Protein AF-A0A3M1KN00-F1 (afdb_monomer_lite)

Foldseek 3Di:
DDPPDDAEEDEDADQVVVVVVCVVVVWDKQDDDVVQQWIWTADPVGGIYIYGYD

pLDDT: mean 96.15, std 4.1, range [81.62, 98.62]

Sequence (54 aa):
LSPYAVHAALAIDDYEATLRELEAAGVEVLATSAAVGQMWIEDPDGNVIELIAR

Secondary structure (DSSP, 8-state):
--TTS--EEEE-S-HHHHHHHHHHTT--EEE--TTT-EEEEE-TTS-EEEEE--

Radius of gyration: 10.25 Å; chains: 1; bounding box: 22×17×28 Å

Structure (mmCIF, N/CA/C/O backbone):
data_AF-A0A3M1KN00-F1
#
_entry.id   AF-A0A3M1KN00-F1
#
loop_
_atom_site.group_PDB
_atom_site.id
_atom_site.type_symbol
_atom_site.label_atom_id
_atom_site.label_alt_id
_atom_site.label_comp_id
_atom_site.label_asym_id
_atom_site.label_entity_id
_atom_site.label_seq_id
_atom_site.pdbx_PDB_ins_code
_atom_site.Cartn_x
_atom_site.Cartn_y
_atom_site.Cartn_z
_atom_site.occupancy
_atom_site.B_iso_or_equiv
_atom_site.auth_seq_id
_atom_site.auth_comp_id
_atom_site.auth_asym_id
_atom_site.auth_atom_id
_atom_site.pdbx_PDB_model_num
ATOM 1 N N . LEU A 1 1 ? -2.346 6.144 7.333 1.00 81.62 1 LEU A N 1
ATOM 2 C CA . LEU A 1 1 ? -1.330 5.581 6.409 1.00 81.62 1 LEU A CA 1
ATOM 3 C C . LEU A 1 1 ? -0.315 6.645 5.977 1.00 81.62 1 LEU A C 1
ATOM 5 O O . LEU A 1 1 ? -0.717 7.761 5.668 1.00 81.62 1 LEU A O 1
ATOM 9 N N . SER A 1 2 ? 0.988 6.331 5.984 1.00 85.31 2 SER A N 1
ATOM 10 C CA . SER A 1 2 ? 2.061 7.241 5.539 1.00 85.31 2 SER A CA 1
ATOM 11 C C . SER A 1 2 ? 3.187 6.463 4.842 1.00 85.31 2 SER A C 1
ATOM 13 O O . SER A 1 2 ? 3.737 5.557 5.469 1.00 85.31 2 SER A O 1
ATOM 15 N N . PRO A 1 3 ? 3.609 6.852 3.623 1.00 83.88 3 PRO A N 1
ATOM 16 C CA . PRO A 1 3 ? 4.760 6.245 2.942 1.00 83.88 3 PRO A CA 1
ATOM 17 C C . PRO A 1 3 ? 6.096 6.468 3.667 1.00 83.88 3 PRO A C 1
ATOM 19 O O . PRO A 1 3 ? 7.068 5.767 3.416 1.00 83.88 3 PRO A O 1
ATOM 22 N N . TYR A 1 4 ? 6.162 7.456 4.567 1.00 89.88 4 TYR A N 1
ATOM 23 C CA . TYR A 1 4 ? 7.370 7.782 5.333 1.00 89.88 4 TYR A CA 1
ATOM 24 C C . TYR A 1 4 ? 7.498 6.992 6.644 1.00 89.88 4 TYR A C 1
ATOM 26 O O . TYR A 1 4 ? 8.510 7.122 7.334 1.00 89.88 4 TYR A O 1
ATOM 34 N N . ALA A 1 5 ? 6.475 6.220 7.031 1.00 89.31 5 ALA A N 1
ATOM 35 C CA . ALA A 1 5 ? 6.553 5.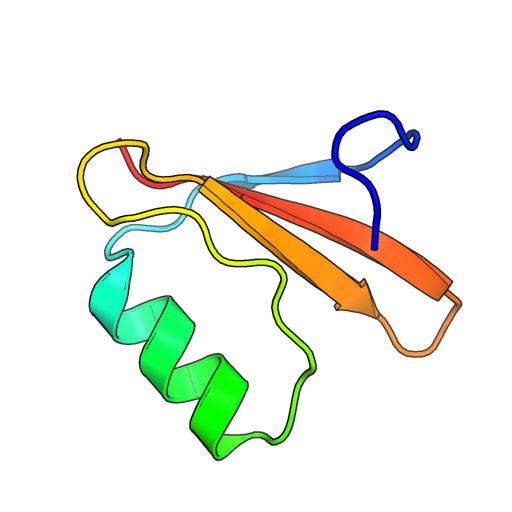349 8.201 1.00 89.31 5 ALA A CA 1
ATOM 36 C C . ALA A 1 5 ? 7.565 4.217 7.960 1.00 89.31 5 ALA A C 1
ATOM 38 O O . ALA A 1 5 ? 7.779 3.819 6.819 1.00 89.31 5 ALA A O 1
ATOM 39 N N . VAL A 1 6 ? 8.173 3.669 9.015 1.00 95.75 6 VAL A N 1
ATOM 40 C CA . VAL A 1 6 ? 8.958 2.429 8.886 1.00 95.75 6 VAL A CA 1
ATOM 41 C C . VAL A 1 6 ? 7.998 1.294 8.528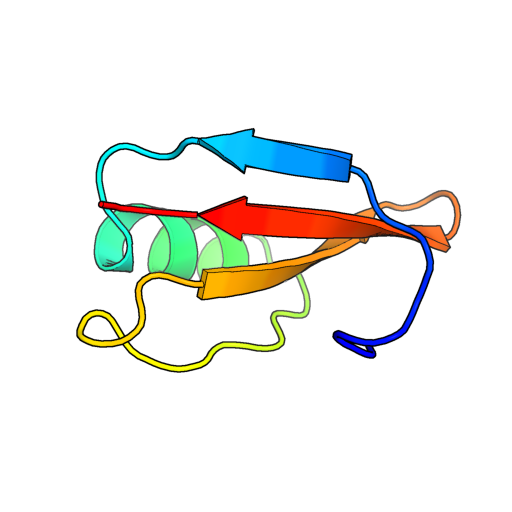 1.00 95.75 6 VAL A C 1
ATOM 43 O O . VAL A 1 6 ? 7.004 1.103 9.224 1.00 95.75 6 VAL A O 1
ATOM 46 N N . HIS A 1 7 ? 8.287 0.563 7.454 1.00 96.88 7 HIS A N 1
ATOM 47 C CA . HIS A 1 7 ? 7.428 -0.503 6.940 1.00 96.88 7 HIS A CA 1
ATOM 48 C C . HIS A 1 7 ? 8.243 -1.652 6.345 1.00 96.88 7 HIS A C 1
ATOM 50 O O . HIS A 1 7 ? 9.424 -1.504 6.020 1.00 96.88 7 HIS A O 1
ATOM 56 N N . ALA A 1 8 ? 7.586 -2.800 6.192 1.00 96.06 8 ALA A N 1
ATOM 57 C CA . ALA A 1 8 ? 8.055 -3.879 5.333 1.00 96.06 8 ALA A CA 1
ATOM 58 C C . ALA A 1 8 ? 7.437 -3.728 3.936 1.00 96.06 8 ALA A C 1
ATOM 60 O O . ALA A 1 8 ? 6.271 -3.351 3.820 1.00 96.06 8 ALA A O 1
ATOM 61 N N . ALA A 1 9 ? 8.209 -4.045 2.896 1.00 97.12 9 ALA A N 1
ATOM 62 C CA . ALA A 1 9 ? 7.741 -4.042 1.514 1.00 97.12 9 ALA A CA 1
ATOM 63 C C . ALA A 1 9 ? 7.633 -5.474 0.980 1.00 97.12 9 ALA A C 1
ATOM 65 O O . ALA A 1 9 ? 8.591 -6.251 1.069 1.00 97.12 9 ALA A O 1
ATOM 66 N N . LEU A 1 10 ? 6.476 -5.817 0.417 1.00 98.00 10 LEU A N 1
ATOM 67 C CA . LEU A 1 10 ? 6.194 -7.109 -0.201 1.00 98.00 10 LEU A CA 1
ATOM 68 C C . LEU A 1 10 ? 5.968 -6.921 -1.700 1.00 98.00 10 LEU A C 1
ATOM 70 O O . LEU A 1 10 ? 5.198 -6.059 -2.124 1.00 98.00 10 LEU A O 1
ATOM 74 N N . ALA A 1 11 ? 6.638 -7.741 -2.506 1.00 98.25 11 ALA A N 1
ATOM 75 C CA . ALA A 1 11 ? 6.415 -7.749 -3.944 1.00 98.25 11 ALA A CA 1
ATOM 76 C C . ALA A 1 11 ? 5.060 -8.391 -4.272 1.00 98.25 11 ALA A C 1
ATOM 78 O O . ALA A 1 11 ? 4.702 -9.414 -3.685 1.00 98.25 11 ALA A O 1
ATOM 79 N N . ILE A 1 12 ? 4.347 -7.805 -5.230 1.00 98.38 12 ILE A N 1
ATOM 80 C CA . ILE A 1 12 ? 3.086 -8.313 -5.776 1.00 98.38 12 ILE A CA 1
ATOM 81 C C . ILE A 1 12 ? 3.176 -8.387 -7.304 1.00 98.38 12 ILE A C 1
ATOM 83 O O . ILE A 1 12 ? 3.895 -7.605 -7.925 1.00 98.38 12 ILE A O 1
ATOM 87 N N . ASP A 1 13 ? 2.446 -9.323 -7.908 1.00 98.06 13 ASP A N 1
ATOM 88 C CA . ASP A 1 13 ? 2.506 -9.554 -9.357 1.00 98.06 13 ASP A CA 1
ATOM 89 C C . ASP A 1 13 ? 1.608 -8.593 -10.154 1.00 98.06 13 ASP A C 1
ATOM 91 O O . ASP A 1 13 ? 1.965 -8.174 -11.252 1.00 98.06 13 ASP A O 1
ATOM 95 N N . ASP A 1 14 ? 0.441 -8.237 -9.609 1.00 98.06 14 ASP A N 1
ATOM 96 C CA . ASP A 1 14 ? -0.559 -7.405 -10.285 1.00 98.06 14 ASP A CA 1
ATOM 97 C C . ASP A 1 14 ? -1.126 -6.360 -9.319 1.00 98.06 14 ASP A C 1
ATOM 99 O O . ASP A 1 14 ? -1.799 -6.678 -8.331 1.00 98.06 14 ASP A O 1
ATOM 103 N N . TYR A 1 15 ? -0.851 -5.093 -9.629 1.00 98.50 15 TYR A N 1
ATOM 104 C CA . TYR A 1 15 ? 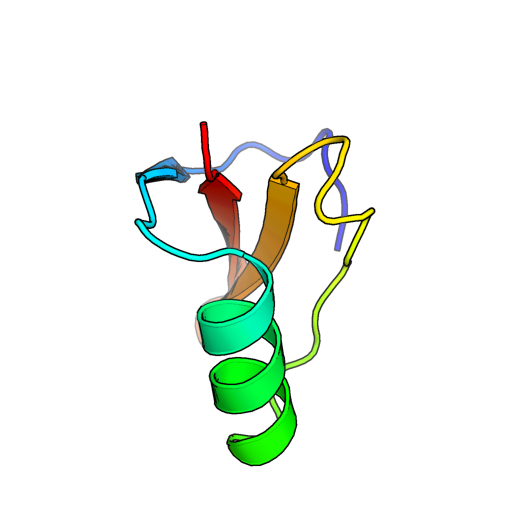-1.302 -3.944 -8.854 1.00 98.50 15 TYR A CA 1
ATOM 105 C C . TYR A 1 15 ? -2.829 -3.855 -8.768 1.00 98.50 15 TYR A C 1
ATOM 107 O O . TYR A 1 15 ? -3.386 -3.668 -7.687 1.00 98.50 15 TYR A O 1
ATOM 115 N N . GLU A 1 16 ? -3.520 -3.975 -9.902 1.00 98.25 16 GLU A N 1
ATOM 116 C CA . GLU A 1 16 ? -4.964 -3.759 -9.960 1.00 98.25 16 GLU A CA 1
ATOM 117 C C . GLU A 1 16 ? -5.726 -4.927 -9.340 1.00 98.25 16 GLU A C 1
ATOM 119 O O . GLU A 1 16 ? -6.744 -4.716 -8.682 1.00 98.25 16 GLU A O 1
ATOM 124 N N . ALA A 1 17 ? -5.244 -6.157 -9.536 1.00 98.44 17 ALA A N 1
ATOM 125 C CA . ALA A 1 17 ? -5.811 -7.325 -8.875 1.00 98.44 17 ALA A CA 1
ATOM 126 C C . ALA A 1 17 ? -5.683 -7.209 -7.355 1.00 98.44 17 ALA A C 1
ATOM 128 O O . ALA A 1 17 ? -6.683 -7.355 -6.655 1.00 98.44 17 ALA A O 1
ATOM 129 N N . THR A 1 18 ? -4.496 -6.842 -6.869 1.00 98.62 18 THR A N 1
ATOM 130 C CA . THR A 1 18 ? -4.247 -6.673 -5.433 1.00 98.62 18 THR A CA 1
ATOM 131 C C . THR A 1 18 ? -5.123 -5.571 -4.835 1.00 98.62 18 THR A C 1
ATOM 133 O O . THR A 1 18 ? -5.762 -5.792 -3.809 1.00 98.62 18 THR A O 1
ATOM 136 N N . LEU A 1 19 ? -5.219 -4.405 -5.489 1.00 98.56 19 LEU A N 1
ATOM 137 C CA . LEU A 1 19 ? -6.062 -3.304 -5.009 1.00 98.56 19 LEU A CA 1
ATOM 138 C C . LEU A 1 19 ? -7.536 -3.725 -4.904 1.00 98.56 19 LEU A C 1
ATOM 140 O O . LEU A 1 19 ? -8.159 -3.504 -3.868 1.00 98.56 19 LEU A O 1
ATOM 144 N N . ARG A 1 20 ? -8.075 -4.396 -5.932 1.00 98.56 20 ARG A N 1
ATOM 145 C CA . ARG A 1 20 ? -9.464 -4.888 -5.919 1.00 98.56 20 ARG A CA 1
ATOM 146 C C . ARG A 1 20 ? -9.720 -5.886 -4.793 1.00 98.56 20 ARG A C 1
ATOM 148 O O . ARG A 1 20 ? -10.784 -5.840 -4.181 1.00 98.56 20 ARG A O 1
ATOM 155 N N . GLU A 1 21 ? -8.787 -6.802 -4.539 1.00 98.62 21 GLU A N 1
ATOM 156 C CA . GLU A 1 21 ? -8.924 -7.787 -3.461 1.00 98.62 21 GLU A CA 1
ATOM 157 C C . GLU A 1 21 ? -8.929 -7.121 -2.080 1.00 98.62 21 GLU A C 1
ATOM 159 O O . GLU A 1 21 ? -9.772 -7.452 -1.245 1.00 98.62 21 GLU A O 1
ATOM 164 N N . LEU A 1 22 ? -8.049 -6.139 -1.859 1.00 98.38 22 LEU A N 1
ATOM 165 C CA . LEU A 1 22 ? -7.987 -5.381 -0.608 1.00 98.38 22 LEU A CA 1
ATOM 166 C C . LEU A 1 22 ? -9.256 -4.555 -0.371 1.00 98.38 22 LEU A C 1
ATOM 168 O O . LEU A 1 22 ? -9.827 -4.604 0.719 1.00 98.38 22 LEU A O 1
ATOM 172 N N . GLU A 1 23 ? -9.742 -3.853 -1.397 1.00 97.94 23 GLU A N 1
ATOM 173 C CA . GLU A 1 23 ? -10.990 -3.086 -1.325 1.00 97.94 23 GLU A CA 1
ATOM 174 C C . GLU A 1 23 ? -12.197 -3.997 -1.060 1.00 97.94 23 GLU A C 1
ATOM 176 O O . GLU A 1 23 ? -13.042 -3.681 -0.221 1.00 97.94 23 GLU A O 1
ATOM 181 N N . ALA A 1 24 ? -12.265 -5.161 -1.717 1.00 98.50 24 ALA A N 1
ATOM 182 C CA . ALA A 1 24 ? -13.323 -6.147 -1.493 1.00 98.50 24 ALA A CA 1
ATOM 183 C C . ALA A 1 24 ? -13.287 -6.742 -0.075 1.00 98.50 24 ALA A C 1
ATOM 185 O O . ALA A 1 24 ? -14.334 -7.087 0.476 1.00 98.50 24 ALA A O 1
ATOM 186 N N . ALA A 1 25 ? -12.099 -6.837 0.526 1.00 97.94 25 ALA A N 1
ATOM 187 C CA . ALA A 1 25 ? -11.910 -7.241 1.915 1.00 97.94 25 ALA A CA 1
ATOM 188 C C . ALA A 1 25 ? -12.182 -6.107 2.926 1.00 97.94 25 ALA A C 1
ATOM 190 O O . ALA A 1 25 ? -12.158 -6.353 4.132 1.00 97.94 25 ALA A O 1
ATOM 191 N N . GLY A 1 26 ? -12.463 -4.883 2.462 1.00 97.81 26 GLY A N 1
ATOM 192 C CA . GLY A 1 26 ? -12.705 -3.721 3.318 1.00 97.81 26 GLY A CA 1
ATOM 193 C C . GLY A 1 26 ? -11.444 -3.175 3.991 1.00 97.81 26 GLY A C 1
ATOM 194 O O . GLY A 1 26 ? -11.550 -2.506 5.019 1.00 97.81 26 GLY A O 1
ATOM 195 N N . VAL A 1 27 ? -10.263 -3.471 3.443 1.00 98.00 27 VAL A N 1
ATOM 196 C CA . VAL A 1 27 ? -8.986 -2.943 3.935 1.00 98.00 27 VAL A CA 1
ATOM 197 C C . VAL A 1 27 ? -8.827 -1.502 3.458 1.00 98.00 27 VAL A C 1
ATOM 199 O O . VAL A 1 27 ? -9.044 -1.201 2.285 1.00 98.00 27 VAL A O 1
ATOM 202 N N . GLU A 1 28 ? -8.440 -0.596 4.357 1.00 97.38 28 GLU A N 1
ATOM 203 C CA . GLU A 1 28 ? -8.076 0.767 3.971 1.00 97.38 28 GLU A CA 1
ATOM 204 C C . GLU A 1 28 ? -6.746 0.747 3.208 1.00 97.38 28 GLU A C 1
ATOM 206 O O . GLU A 1 28 ? -5.735 0.257 3.716 1.00 97.38 28 GLU A O 1
ATOM 211 N N . VAL A 1 29 ? -6.743 1.299 1.993 1.00 98.06 29 VAL A N 1
ATOM 212 C CA . VAL A 1 29 ? -5.561 1.332 1.128 1.00 98.06 29 VAL A CA 1
ATOM 213 C C . VAL A 1 29 ? -5.189 2.772 0.800 1.00 98.06 29 VAL A C 1
ATOM 215 O O . VAL A 1 29 ? -5.987 3.537 0.259 1.00 98.06 29 VAL A O 1
ATOM 218 N N . LEU A 1 30 ? -3.931 3.129 1.049 1.00 98.12 30 LEU A N 1
ATOM 219 C CA . LEU A 1 30 ? -3.313 4.311 0.464 1.00 98.12 30 LEU A CA 1
ATOM 220 C C . LEU A 1 30 ? -2.744 3.915 -0.899 1.00 98.12 30 LEU A C 1
ATOM 222 O O . LEU A 1 30 ? -1.596 3.483 -1.011 1.00 98.12 30 LEU A O 1
ATOM 226 N N . ALA A 1 31 ? -3.575 4.022 -1.931 1.00 97.25 31 ALA A N 1
ATOM 227 C CA . ALA A 1 31 ? -3.201 3.692 -3.299 1.00 97.25 31 ALA A CA 1
ATOM 228 C C . ALA A 1 31 ? -2.511 4.872 -4.005 1.00 97.25 31 ALA A C 1
ATOM 230 O O . ALA A 1 31 ? -2.856 6.036 -3.795 1.00 97.25 31 ALA A O 1
ATOM 231 N N . THR A 1 32 ? -1.550 4.562 -4.877 1.00 96.12 32 THR A N 1
ATOM 232 C CA . THR A 1 32 ? -1.032 5.501 -5.883 1.00 96.12 32 THR A CA 1
ATOM 233 C C . THR A 1 32 ? -1.696 5.253 -7.242 1.00 96.12 32 THR A C 1
ATOM 235 O O . THR A 1 32 ? -2.800 5.724 -7.492 1.00 96.12 32 THR A O 1
ATOM 238 N N . SER A 1 33 ? -1.027 4.532 -8.141 1.00 96.62 33 SER A N 1
ATOM 239 C CA . SER A 1 33 ? -1.534 4.089 -9.439 1.00 96.62 33 SER A CA 1
ATOM 240 C C . SER A 1 33 ? -0.719 2.896 -9.936 1.00 96.62 33 SER A C 1
ATOM 242 O O . SER A 1 33 ? 0.431 2.730 -9.527 1.00 96.62 33 SER A O 1
ATOM 244 N N . ALA A 1 34 ? -1.250 2.135 -10.896 1.00 95.62 34 ALA A N 1
ATOM 245 C CA . ALA A 1 34 ? -0.513 1.044 -11.540 1.00 95.62 34 ALA A CA 1
ATOM 246 C C . ALA A 1 34 ? 0.801 1.506 -12.203 1.00 95.62 34 ALA A C 1
ATOM 248 O O . ALA A 1 34 ? 1.753 0.741 -12.275 1.00 95.62 34 ALA A O 1
ATOM 249 N N . ALA A 1 35 ? 0.886 2.771 -12.637 1.00 96.38 35 ALA A N 1
ATOM 250 C CA . ALA A 1 35 ? 2.108 3.340 -13.212 1.00 96.38 35 ALA A CA 1
ATOM 251 C C . ALA A 1 35 ? 3.227 3.566 -12.176 1.00 96.38 35 ALA A C 1
ATOM 253 O O . ALA A 1 35 ? 4.399 3.581 -12.540 1.00 96.38 35 ALA A O 1
ATOM 254 N N . VAL A 1 36 ? 2.871 3.772 -10.904 1.00 96.75 36 VAL A N 1
ATOM 255 C CA . VAL A 1 36 ? 3.824 3.878 -9.783 1.00 96.75 36 VAL A CA 1
ATOM 256 C C . VAL A 1 36 ? 4.059 2.508 -9.143 1.00 96.75 36 VAL A C 1
ATOM 258 O O . VAL A 1 36 ? 5.153 2.238 -8.659 1.00 96.75 36 VAL A O 1
ATOM 261 N N . GLY A 1 37 ? 3.042 1.644 -9.148 1.00 97.50 37 GLY A N 1
ATOM 262 C CA . GLY A 1 37 ? 3.137 0.259 -8.698 1.00 97.50 37 GLY A CA 1
ATOM 263 C C . GLY A 1 37 ? 3.119 0.07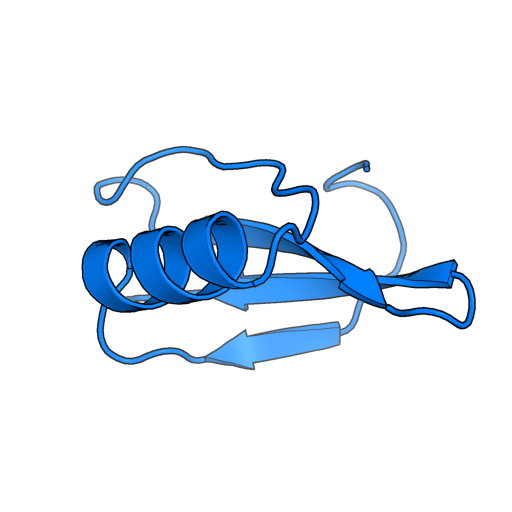8 -7.182 1.00 97.50 37 GLY A C 1
ATOM 264 O O . GLY A 1 37 ? 3.277 -1.045 -6.729 1.00 97.50 37 GLY A O 1
ATOM 265 N N . GLN A 1 38 ? 2.910 1.132 -6.387 1.00 97.81 38 GLN A N 1
ATOM 266 C CA . GLN A 1 38 ? 3.003 1.066 -4.922 1.00 97.81 38 GLN A CA 1
ATOM 267 C C . GLN A 1 38 ? 1.677 1.389 -4.231 1.00 97.81 38 GLN A C 1
ATOM 269 O O . GLN A 1 38 ? 0.922 2.276 -4.651 1.00 97.81 38 GLN A O 1
ATOM 274 N N . MET A 1 39 ? 1.389 0.688 -3.144 1.00 98.19 39 MET A N 1
ATOM 275 C CA . MET A 1 39 ? 0.302 1.023 -2.228 1.00 98.19 39 MET A CA 1
ATOM 276 C C . MET A 1 39 ? 0.678 0.647 -0.798 1.00 98.19 39 MET A C 1
ATOM 278 O O . MET A 1 39 ? 1.538 -0.206 -0.588 1.00 98.19 39 MET A O 1
ATOM 282 N N . TRP A 1 40 ? 0.015 1.263 0.178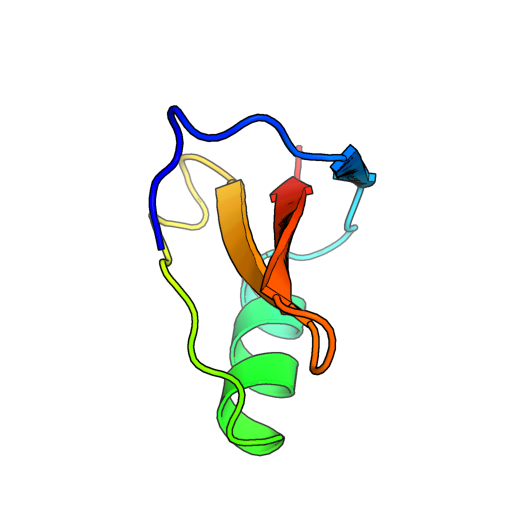 1.00 98.44 40 TRP A N 1
ATOM 283 C CA . TRP A 1 40 ? 0.230 0.965 1.591 1.00 98.44 40 TRP A CA 1
ATOM 284 C C . TRP A 1 40 ? -1.068 0.549 2.265 1.00 98.44 40 TRP A C 1
ATOM 286 O O . TRP A 1 40 ? -2.122 1.128 1.998 1.00 98.44 40 TRP A O 1
ATOM 296 N N . ILE A 1 41 ? -0.954 -0.409 3.176 1.00 98.19 41 ILE A N 1
ATOM 297 C CA . ILE A 1 41 ? -2.014 -0.843 4.088 1.00 98.19 41 ILE A CA 1
ATOM 298 C C . ILE A 1 41 ? -1.498 -0.817 5.528 1.00 98.19 41 ILE A C 1
ATOM 300 O O . ILE A 1 41 ? -0.291 -0.713 5.763 1.00 98.19 41 ILE A O 1
ATOM 304 N N . GLU A 1 42 ? -2.416 -0.923 6.479 1.00 97.56 42 GLU A N 1
ATOM 305 C CA . GLU A 1 42 ? -2.117 -1.159 7.889 1.00 97.56 42 GLU A CA 1
ATOM 306 C C . GLU A 1 42 ? -2.710 -2.515 8.278 1.00 97.56 42 GLU A C 1
ATOM 308 O O . GLU A 1 42 ? -3.864 -2.808 7.953 1.00 97.56 42 GLU A O 1
ATOM 313 N N . ASP A 1 43 ? -1.909 -3.371 8.908 1.00 95.62 43 ASP A N 1
ATOM 314 C CA . ASP A 1 43 ? -2.412 -4.625 9.464 1.00 95.62 43 ASP A CA 1
ATOM 315 C C . ASP A 1 43 ? -3.185 -4.379 10.781 1.00 95.62 43 ASP A C 1
ATOM 317 O O . ASP A 1 43 ? -3.150 -3.276 11.333 1.00 95.62 43 ASP A O 1
ATOM 321 N N . PRO A 1 44 ? -3.895 -5.382 11.328 1.00 96.25 44 PRO A N 1
ATOM 322 C CA . PRO A 1 44 ? -4.655 -5.209 12.569 1.00 96.25 44 PRO A CA 1
ATOM 323 C C . PRO A 1 44 ? -3.826 -4.818 13.804 1.00 96.25 44 PRO A C 1
ATOM 325 O O . PRO A 1 44 ? -4.401 -4.344 14.783 1.00 96.25 44 PRO A O 1
ATOM 328 N N . ASP A 1 45 ? -2.506 -5.019 13.770 1.00 96.50 45 ASP A N 1
ATOM 329 C CA . ASP A 1 45 ? -1.583 -4.675 14.854 1.00 96.50 45 ASP A CA 1
ATOM 330 C C . ASP A 1 45 ? -0.986 -3.259 14.686 1.00 96.50 45 ASP A C 1
ATOM 332 O O . ASP A 1 45 ? -0.210 -2.805 15.531 1.00 96.50 45 ASP A O 1
ATOM 336 N N . GLY A 1 46 ? -1.366 -2.534 13.627 1.00 94.44 46 GLY A N 1
ATOM 337 C CA . GLY A 1 46 ? -0.914 -1.172 13.345 1.00 94.44 46 GLY A CA 1
ATOM 338 C C . GLY A 1 46 ? 0.386 -1.097 12.540 1.00 94.44 46 GLY A C 1
ATOM 339 O O . GLY A 1 46 ? 0.989 -0.023 12.447 1.00 94.44 46 GLY A O 1
ATOM 340 N N . ASN A 1 47 ? 0.865 -2.210 11.974 1.00 95.88 47 ASN A N 1
ATOM 341 C CA . ASN A 1 47 ? 2.064 -2.202 11.142 1.00 95.88 47 ASN A CA 1
ATOM 342 C C . ASN A 1 47 ? 1.726 -1.723 9.731 1.00 95.88 47 ASN A C 1
ATOM 344 O O . ASN A 1 47 ? 0.815 -2.240 9.084 1.00 95.88 47 ASN A O 1
ATOM 348 N N . VAL A 1 48 ? 2.518 -0.782 9.216 1.00 97.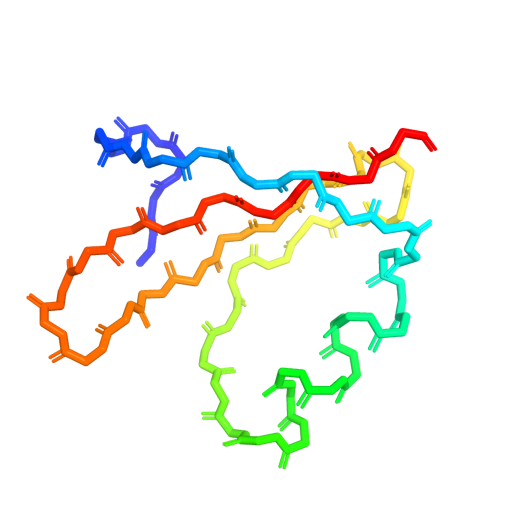38 48 VAL A N 1
ATOM 349 C CA . VAL A 1 48 ? 2.417 -0.352 7.819 1.00 97.38 48 VAL A CA 1
ATOM 350 C C . VAL A 1 48 ? 3.125 -1.366 6.922 1.00 97.38 48 VAL A C 1
ATOM 352 O O . VAL A 1 48 ? 4.274 -1.741 7.175 1.00 97.38 48 VAL A O 1
ATOM 355 N N . ILE A 1 49 ? 2.450 -1.774 5.850 1.00 98.00 49 ILE A N 1
ATOM 356 C CA . ILE A 1 49 ? 2.978 -2.681 4.829 1.00 98.00 49 ILE A CA 1
ATOM 357 C C . ILE A 1 49 ? 2.883 -1.984 3.473 1.00 98.00 49 ILE A C 1
ATOM 359 O O . ILE A 1 49 ? 1.815 -1.504 3.095 1.00 98.00 49 ILE A O 1
ATOM 363 N N . GLU A 1 50 ? 3.995 -1.936 2.743 1.00 98.31 50 GLU A N 1
ATOM 364 C CA . GLU A 1 50 ? 4.025 -1.541 1.333 1.00 98.31 50 GLU A CA 1
ATOM 365 C C . GLU A 1 50 ? 3.833 -2.779 0.448 1.00 98.31 50 GLU A C 1
ATOM 367 O O . GLU A 1 50 ? 4.492 -3.803 0.636 1.00 98.31 50 GLU A O 1
ATOM 372 N N . LEU A 1 51 ? 2.959 -2.670 -0.548 1.00 98.38 51 LEU A N 1
ATOM 373 C CA . LEU A 1 51 ? 2.803 -3.647 -1.621 1.00 98.38 51 LEU A CA 1
ATOM 374 C C . LEU A 1 51 ? 3.310 -3.016 -2.918 1.00 98.38 51 LEU A C 1
ATOM 376 O O . LEU A 1 51 ? 2.826 -1.951 -3.311 1.00 98.38 51 LEU A O 1
ATOM 380 N N . ILE A 1 52 ? 4.285 -3.660 -3.565 1.00 98.19 52 ILE A N 1
ATOM 381 C CA . ILE A 1 52 ? 4.985 -3.118 -4.736 1.00 98.19 52 ILE A CA 1
ATOM 382 C C . ILE A 1 52 ? 4.944 -4.068 -5.943 1.00 98.19 52 ILE A C 1
ATOM 384 O O . ILE A 1 52 ? 5.469 -5.180 -5.900 1.00 98.19 52 ILE A O 1
ATOM 388 N N . ALA A 1 53 ? 4.343 -3.598 -7.034 1.00 96.75 53 ALA A N 1
ATOM 389 C CA . ALA A 1 53 ? 4.380 -4.198 -8.365 1.00 96.75 53 ALA A CA 1
ATOM 390 C C . ALA A 1 53 ? 5.504 -3.562 -9.204 1.00 96.75 53 ALA A C 1
ATOM 392 O O . ALA A 1 53 ? 5.820 -2.382 -9.028 1.00 96.75 53 ALA A O 1
ATOM 393 N N . ARG A 1 54 ? 6.117 -4.338 -10.105 1.00 81.88 54 ARG A N 1
ATOM 394 C CA . ARG A 1 54 ? 7.150 -3.872 -11.048 1.00 81.88 54 ARG A CA 1
ATOM 395 C C . ARG A 1 54 ? 6.639 -3.808 -12.476 1.00 81.88 54 ARG A C 1
ATOM 397 O O . ARG A 1 54 ? 5.844 -4.697 -12.841 1.00 81.88 54 ARG A O 1
#